Protein AF-A0AAW9EA61-F1 (afdb_monomer)

Foldseek 3Di:
DVLVLLLQLLVQQLVLVVCVVVVVCVVPVCLVVGSCCPSPVDSACLVVNVVVLVVCVVPCLVNVVVLVVNLVSLVVPRQRVNPPDPPCPVVSVVSSVVSVVSNCVNQPPDDPDDPDDPPDDDPPPVCPPDPPDCVVVPPDDD

InterPro domains:
  IPR017732 Type IV / VI secretion system, DotU [PF09850] (3-130)
  IPR017732 Type IV / VI secretion system, DotU [TIGR03349] (5-139)
  IPR038522 Type IV / VI secretion system, DotU superfamily [G3DSA:1.25.40.590] (1-127)

Structure (mmCIF, N/CA/C/O backbone):
data_AF-A0AAW9EA61-F1
#
_entry.id   AF-A0AAW9EA61-F1
#
loop_
_atom_site.group_PDB
_atom_site.id
_atom_site.type_symbol
_atom_site.label_atom_id
_atom_site.label_alt_id
_atom_site.label_comp_id
_atom_site.label_asym_id
_atom_site.label_entity_id
_atom_site.label_seq_id
_atom_site.pdbx_PDB_ins_code
_atom_site.Cartn_x
_atom_site.Cartn_y
_atom_site.Cartn_z
_atom_site.occupancy
_atom_site.B_iso_or_equiv
_atom_site.auth_seq_id
_atom_site.auth_comp_id
_atom_site.auth_asym_id
_atom_site.auth_atom_id
_atom_site.pdbx_PDB_model_num
ATOM 1 N N . PRO A 1 1 ? -17.453 6.245 -0.949 1.00 55.75 1 PRO A N 1
ATOM 2 C CA . PRO A 1 1 ? -16.770 6.577 -2.228 1.00 55.75 1 PRO A CA 1
ATOM 3 C C . PRO A 1 1 ? -15.235 6.584 -2.126 1.00 55.75 1 PRO A C 1
ATOM 5 O O . PRO A 1 1 ? -14.596 5.867 -2.885 1.00 55.75 1 PRO A O 1
ATOM 8 N N . GLY A 1 2 ? -14.648 7.321 -1.168 1.00 83.44 2 GLY A N 1
ATOM 9 C CA . GLY A 1 2 ? -13.185 7.440 -1.029 1.00 83.44 2 GLY A CA 1
ATOM 10 C C . GLY A 1 2 ? -12.451 6.118 -0.765 1.00 83.44 2 GLY A C 1
ATOM 11 O O . GLY A 1 2 ? -11.445 5.849 -1.407 1.00 83.44 2 GLY A O 1
ATOM 12 N N . ALA A 1 3 ? -13.002 5.244 0.087 1.00 86.94 3 ALA A N 1
ATOM 13 C CA . ALA A 1 3 ? -12.365 3.971 0.443 1.00 86.94 3 ALA A CA 1
ATOM 14 C C . ALA A 1 3 ? -12.152 3.026 -0.757 1.00 86.94 3 ALA A C 1
ATOM 16 O O . ALA A 1 3 ? -11.117 2.378 -0.840 1.00 86.94 3 ALA A O 1
ATOM 17 N N . ILE A 1 4 ? -13.088 2.989 -1.715 1.00 92.62 4 ILE A N 1
ATOM 18 C CA . ILE A 1 4 ? -12.967 2.158 -2.929 1.00 92.62 4 ILE A CA 1
ATOM 19 C C . ILE A 1 4 ? -11.843 2.682 -3.829 1.00 92.62 4 ILE A C 1
ATOM 21 O O . ILE A 1 4 ? -11.069 1.901 -4.378 1.00 92.62 4 ILE A O 1
ATOM 25 N N . VAL A 1 5 ? -11.725 4.007 -3.959 1.00 94.06 5 VAL A N 1
ATOM 26 C CA . VAL A 1 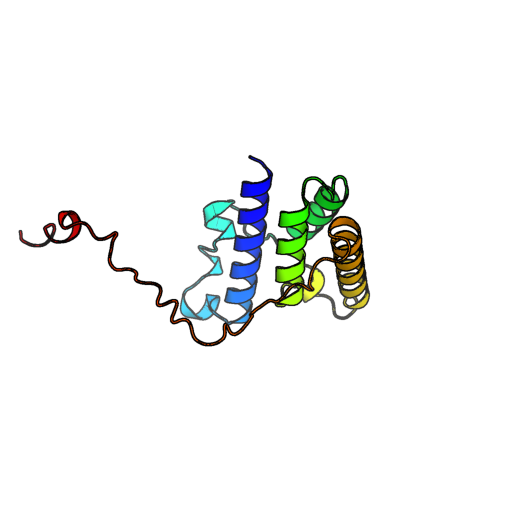5 ? -10.654 4.635 -4.744 1.00 94.06 5 VAL A CA 1
ATOM 27 C C . VAL A 1 5 ? -9.297 4.370 -4.095 1.00 94.06 5 VAL A C 1
ATOM 29 O O . VAL A 1 5 ? -8.361 3.989 -4.791 1.00 94.06 5 VAL A O 1
ATOM 32 N N . SER A 1 6 ? -9.200 4.501 -2.770 1.00 94.75 6 SER A N 1
ATOM 33 C CA . SER A 1 6 ? -7.991 4.174 -2.008 1.00 94.75 6 SER A CA 1
ATOM 34 C C . SER A 1 6 ? -7.623 2.691 -2.097 1.00 94.75 6 SER A C 1
ATOM 36 O O . SER A 1 6 ? -6.457 2.369 -2.299 1.00 94.75 6 SER A O 1
ATOM 38 N N . PHE A 1 7 ? -8.602 1.788 -2.014 1.00 96.19 7 PHE A N 1
ATOM 39 C CA . PHE A 1 7 ? -8.394 0.353 -2.213 1.00 96.19 7 PHE A CA 1
ATOM 40 C C . PHE A 1 7 ? -7.821 0.061 -3.602 1.00 96.19 7 PHE A C 1
ATOM 42 O O . PHE A 1 7 ? -6.785 -0.592 -3.715 1.00 96.19 7 PHE A O 1
ATOM 49 N N . ARG A 1 8 ? -8.456 0.591 -4.658 1.00 96.19 8 ARG A N 1
ATOM 50 C CA . ARG A 1 8 ? -7.991 0.417 -6.039 1.00 96.19 8 ARG A CA 1
ATOM 51 C C . ARG A 1 8 ? -6.572 0.948 -6.212 1.00 96.19 8 ARG A C 1
ATOM 53 O O . ARG A 1 8 ? -5.760 0.273 -6.833 1.00 96.19 8 ARG A O 1
ATOM 60 N N . TYR A 1 9 ? -6.272 2.105 -5.626 1.00 95.81 9 TYR A N 1
ATOM 61 C CA . TYR A 1 9 ? -4.941 2.703 -5.670 1.00 95.81 9 TYR A CA 1
ATOM 62 C C . TYR A 1 9 ? -3.877 1.770 -5.078 1.00 95.81 9 TYR A C 1
ATOM 64 O O . TYR A 1 9 ? -2.866 1.487 -5.722 1.00 95.81 9 TYR A O 1
ATOM 72 N N . VAL A 1 10 ? -4.121 1.253 -3.867 1.00 96.31 10 VAL A N 1
ATOM 73 C CA . VAL A 1 10 ? -3.201 0.328 -3.186 1.00 96.31 10 VAL A CA 1
ATOM 74 C C . VAL A 1 10 ? -3.043 -0.961 -3.987 1.00 96.31 10 VAL A C 1
ATOM 76 O O . VAL A 1 10 ? -1.919 -1.405 -4.193 1.00 96.31 10 VAL A O 1
ATOM 79 N N . LEU A 1 11 ? -4.142 -1.531 -4.489 1.00 96.38 11 LEU A N 1
ATOM 80 C CA . LEU A 1 11 ? -4.112 -2.753 -5.291 1.00 96.38 11 LEU A CA 1
ATOM 81 C C . LEU A 1 11 ? -3.303 -2.573 -6.584 1.00 96.38 11 LEU A C 1
ATOM 83 O O . LEU A 1 11 ? -2.466 -3.417 -6.894 1.00 96.38 11 LEU A O 1
ATOM 87 N N . CYS A 1 12 ? -3.517 -1.473 -7.314 1.00 95.44 12 CYS A N 1
ATOM 88 C CA . CYS A 1 12 ? -2.752 -1.174 -8.527 1.00 95.44 12 CYS A CA 1
ATOM 89 C C . CYS A 1 12 ? -1.262 -1.042 -8.207 1.00 95.44 12 CYS A C 1
ATOM 91 O O . CYS A 1 12 ? -0.438 -1.659 -8.871 1.00 95.44 12 CYS A O 1
ATOM 93 N N . THR A 1 13 ? -0.924 -0.301 -7.146 1.00 95.31 13 THR A N 1
ATOM 94 C CA . THR A 1 13 ? 0.474 -0.088 -6.741 1.00 95.31 13 THR A CA 1
ATOM 95 C C . THR A 1 13 ? 1.152 -1.398 -6.328 1.00 95.31 13 THR A C 1
ATOM 97 O O . THR A 1 13 ? 2.298 -1.644 -6.698 1.00 95.31 13 THR A O 1
ATOM 100 N N . PHE A 1 14 ? 0.445 -2.263 -5.598 1.00 95.81 14 PHE A N 1
ATOM 101 C CA . PHE A 1 14 ? 0.948 -3.574 -5.191 1.00 95.81 14 PHE A CA 1
ATOM 102 C C . PHE A 1 14 ? 1.236 -4.489 -6.390 1.00 95.81 14 PHE A C 1
ATOM 104 O O . PHE A 1 14 ? 2.312 -5.088 -6.470 1.00 95.81 14 PHE A O 1
ATOM 111 N N . ILE A 1 15 ? 0.291 -4.586 -7.331 1.00 95.06 15 ILE A N 1
ATOM 112 C CA . ILE A 1 15 ? 0.455 -5.417 -8.529 1.00 95.06 15 ILE A CA 1
ATOM 113 C C . ILE A 1 15 ? 1.577 -4.866 -9.410 1.00 95.06 15 ILE A C 1
ATOM 115 O O . ILE A 1 15 ? 2.413 -5.646 -9.857 1.00 95.06 15 ILE A O 1
ATOM 119 N N . ASP A 1 16 ? 1.639 -3.548 -9.611 1.00 93.81 16 ASP A N 1
ATOM 120 C CA . ASP A 1 16 ? 2.690 -2.917 -10.413 1.00 93.81 16 ASP A CA 1
ATOM 121 C C . ASP A 1 16 ? 4.083 -3.180 -9.822 1.00 93.81 16 ASP A C 1
ATOM 123 O O . ASP A 1 16 ? 5.004 -3.545 -10.551 1.00 93.81 16 ASP A O 1
ATOM 127 N N . GLU A 1 17 ? 4.250 -3.083 -8.498 1.00 93.38 17 GLU A N 1
ATOM 128 C CA . GLU A 1 17 ? 5.525 -3.414 -7.849 1.00 93.38 17 GLU A CA 1
ATOM 129 C C . GLU A 1 17 ? 5.892 -4.898 -7.996 1.00 93.38 17 GLU A C 1
ATOM 131 O O . GLU A 1 17 ? 7.062 -5.230 -8.217 1.00 93.38 17 GLU A O 1
ATOM 136 N N . THR A 1 18 ? 4.901 -5.787 -7.903 1.00 93.31 18 THR A N 1
ATOM 137 C CA . THR A 1 18 ? 5.096 -7.235 -8.057 1.00 93.31 18 THR A CA 1
ATOM 138 C C . THR A 1 18 ? 5.498 -7.583 -9.490 1.00 93.31 18 THR A C 1
ATOM 140 O O . THR A 1 18 ? 6.476 -8.299 -9.694 1.00 93.31 18 THR A O 1
ATOM 143 N N . ALA A 1 19 ? 4.800 -7.026 -10.482 1.00 92.31 19 ALA A N 1
ATOM 144 C CA . ALA A 1 19 ? 5.107 -7.185 -11.901 1.00 92.31 19 ALA A CA 1
ATOM 145 C C . ALA A 1 19 ? 6.536 -6.724 -12.224 1.00 92.31 19 ALA A C 1
ATOM 147 O O . ALA A 1 19 ? 7.296 -7.441 -12.877 1.00 92.31 19 ALA A O 1
ATOM 148 N N . LEU A 1 20 ? 6.934 -5.562 -11.696 1.00 90.31 20 LEU A N 1
ATOM 149 C CA . LEU A 1 20 ? 8.295 -5.048 -11.835 1.00 90.31 20 LEU A CA 1
ATOM 150 C C . LEU A 1 20 ? 9.335 -5.957 -11.176 1.00 90.31 20 LEU A C 1
ATOM 152 O O . LEU A 1 20 ? 10.400 -6.186 -11.744 1.00 90.31 20 LEU A O 1
ATOM 156 N N . GLY A 1 21 ? 9.038 -6.488 -9.987 1.00 88.88 21 GLY A N 1
ATOM 157 C CA . GLY A 1 21 ?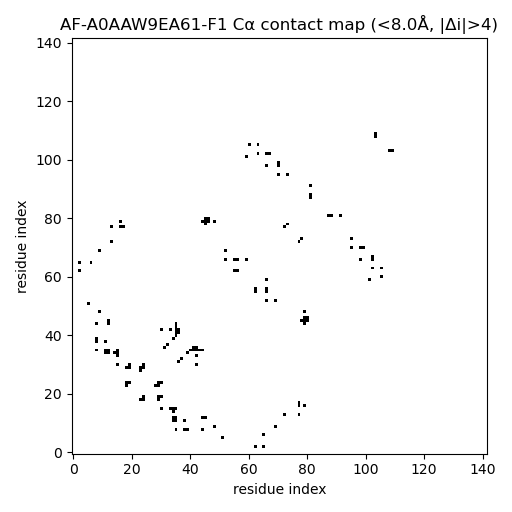 9.905 -7.443 -9.293 1.00 88.88 21 GLY A CA 1
ATOM 158 C C . GLY A 1 21 ? 10.087 -8.767 -10.043 1.00 88.88 21 GLY A C 1
ATOM 159 O O . GLY A 1 21 ? 11.142 -9.382 -9.924 1.00 88.88 21 GLY A O 1
ATOM 160 N N . LEU A 1 22 ? 9.090 -9.173 -10.834 1.00 90.69 22 LEU A N 1
ATOM 161 C CA . LEU A 1 22 ? 9.116 -10.374 -11.674 1.00 90.69 22 LEU A CA 1
ATOM 162 C C . LEU A 1 22 ? 9.686 -10.134 -13.083 1.00 90.69 22 LEU A C 1
ATOM 164 O O . LEU A 1 22 ? 9.740 -11.070 -13.872 1.00 90.69 22 LEU A O 1
ATOM 168 N N . GLY A 1 23 ? 10.106 -8.908 -13.408 1.00 88.19 23 GLY A N 1
ATOM 169 C CA . GLY A 1 23 ? 10.735 -8.588 -14.692 1.00 88.19 23 GLY A CA 1
ATOM 170 C C . GLY A 1 23 ? 9.771 -8.331 -15.855 1.00 88.19 23 GLY A C 1
ATOM 171 O O . GLY A 1 23 ? 10.234 -8.198 -16.983 1.00 88.19 23 GLY A O 1
ATOM 172 N N . TRP A 1 24 ? 8.462 -8.182 -15.610 1.00 89.62 24 TRP A N 1
ATOM 173 C CA . TRP A 1 24 ? 7.463 -8.026 -16.684 1.00 89.62 24 TRP A CA 1
ATOM 174 C C . TRP A 1 24 ? 7.728 -6.821 -17.591 1.00 89.62 24 TRP A C 1
ATOM 176 O O . TRP A 1 24 ? 7.392 -6.853 -18.770 1.00 89.62 24 TRP A O 1
ATOM 186 N N . ASP A 1 25 ? 8.380 -5.776 -17.079 1.00 87.88 25 ASP A N 1
ATOM 187 C CA . ASP A 1 25 ? 8.744 -4.611 -17.888 1.00 87.88 25 ASP A CA 1
ATOM 188 C C . ASP A 1 25 ? 9.649 -4.957 -19.082 1.00 87.88 25 ASP A C 1
ATOM 190 O O . ASP A 1 25 ? 9.495 -4.379 -20.155 1.00 87.88 25 ASP A O 1
ATOM 194 N N . GLN A 1 26 ? 10.541 -5.941 -18.931 1.00 82.38 26 GLN A N 1
ATOM 195 C CA . GLN A 1 26 ? 11.433 -6.375 -20.010 1.00 82.38 26 GLN A CA 1
ATOM 196 C C . GLN A 1 26 ? 10.681 -7.183 -21.076 1.00 82.38 26 GLN A C 1
ATOM 198 O O . GLN A 1 26 ? 10.988 -7.066 -22.260 1.00 82.38 26 GLN A O 1
ATOM 203 N N . ASP A 1 27 ? 9.667 -7.948 -20.665 1.00 80.12 27 ASP A N 1
ATOM 204 C CA . ASP A 1 27 ? 8.929 -8.858 -21.545 1.00 80.12 27 ASP A CA 1
ATOM 205 C C . ASP A 1 27 ? 7.808 -8.163 -22.328 1.00 80.12 27 ASP A C 1
ATOM 207 O O . ASP A 1 27 ? 7.546 -8.499 -23.483 1.00 80.12 27 ASP A O 1
ATOM 211 N N . ASN A 1 28 ? 7.106 -7.209 -21.708 1.00 83.62 28 ASN A N 1
ATOM 212 C CA . ASN A 1 28 ? 5.900 -6.608 -22.289 1.00 83.62 28 ASN A CA 1
ATOM 213 C C . ASN A 1 28 ? 5.797 -5.082 -22.122 1.00 83.62 28 ASN A C 1
ATOM 215 O O . ASN A 1 28 ? 4.802 -4.492 -22.544 1.00 83.62 28 ASN A O 1
ATOM 219 N N . GLY A 1 29 ? 6.807 -4.427 -21.538 1.00 84.50 29 GLY A N 1
ATOM 220 C CA . GLY A 1 29 ? 6.792 -2.982 -21.309 1.00 84.50 29 GLY A CA 1
ATOM 221 C C . GLY A 1 29 ? 5.749 -2.531 -20.286 1.00 84.50 29 GLY A C 1
ATOM 222 O O . GLY A 1 29 ? 5.191 -1.440 -20.446 1.00 84.50 29 GLY A O 1
ATOM 223 N N . TRP A 1 30 ? 5.471 -3.358 -19.267 1.00 87.50 30 TRP A N 1
ATOM 224 C CA . TRP A 1 30 ? 4.466 -3.125 -18.222 1.00 87.50 30 TRP A CA 1
ATOM 225 C C . TRP A 1 30 ? 4.452 -1.689 -17.687 1.00 87.50 30 TRP A C 1
ATOM 227 O O . TRP A 1 30 ? 3.380 -1.117 -17.507 1.00 87.50 30 TRP A O 1
ATOM 237 N N . VAL A 1 31 ? 5.616 -1.062 -17.475 1.00 82.00 31 VAL A N 1
ATOM 238 C CA . VAL A 1 31 ? 5.698 0.291 -16.892 1.00 82.00 31 VAL A CA 1
ATOM 239 C C . VAL A 1 31 ? 4.979 1.336 -17.746 1.00 82.00 31 VAL A C 1
ATOM 241 O O . VAL A 1 31 ? 4.399 2.276 -17.204 1.00 82.00 31 VAL A O 1
ATOM 244 N N . LYS A 1 32 ? 4.957 1.172 -19.075 1.00 83.06 32 LYS A N 1
ATOM 245 C CA . LYS A 1 32 ? 4.331 2.137 -19.995 1.00 83.06 32 LYS A CA 1
ATOM 246 C C . LYS A 1 32 ? 2.808 2.187 -19.859 1.00 83.06 32 LYS A C 1
ATOM 248 O O . LYS A 1 32 ? 2.207 3.213 -20.166 1.00 83.06 32 LYS A O 1
ATOM 253 N N . GLN A 1 33 ? 2.191 1.090 -19.426 1.00 86.06 33 GLN A N 1
ATOM 254 C CA . GLN A 1 33 ? 0.743 0.958 -19.244 1.00 86.06 33 GLN A CA 1
ATOM 255 C C . GLN A 1 33 ? 0.415 0.272 -17.914 1.00 86.06 33 GLN A C 1
ATOM 257 O O . GLN A 1 33 ? -0.464 -0.587 -17.844 1.00 86.06 33 GLN A O 1
ATOM 262 N N . SER A 1 34 ? 1.134 0.654 -16.856 1.00 91.50 34 SER A N 1
ATOM 263 C CA . SER A 1 34 ? 0.934 0.094 -15.522 1.00 91.50 34 SER A CA 1
ATOM 264 C C . SER A 1 34 ? -0.501 0.337 -15.037 1.00 91.50 34 SER A C 1
ATOM 266 O O . SER A 1 34 ? -1.185 1.266 -15.488 1.00 91.50 34 SER A O 1
ATOM 268 N N . LEU A 1 35 ? -0.981 -0.476 -14.096 1.00 92.31 35 LEU A N 1
ATOM 269 C CA . LEU A 1 35 ? -2.343 -0.338 -13.576 1.00 92.31 35 LEU A CA 1
ATOM 270 C C . LEU A 1 35 ? -2.539 1.014 -12.884 1.00 92.31 35 LEU A C 1
ATOM 272 O O . LEU A 1 35 ? -3.600 1.630 -13.008 1.00 92.31 35 LEU A O 1
ATOM 276 N N . LEU A 1 36 ? -1.516 1.502 -12.185 1.00 92.94 36 LEU A N 1
ATOM 277 C CA . LEU A 1 36 ? -1.544 2.805 -11.536 1.00 92.94 36 LEU A CA 1
ATOM 278 C C . LEU A 1 36 ? -1.627 3.949 -12.556 1.00 92.94 36 LEU A C 1
ATOM 280 O O . LEU A 1 36 ? -2.439 4.862 -12.381 1.00 92.94 36 LEU A O 1
ATOM 284 N N . VAL A 1 37 ? -0.876 3.861 -13.657 1.00 92.38 37 VAL A N 1
ATOM 285 C CA . VAL A 1 37 ? -0.975 4.824 -14.763 1.00 92.38 37 VAL A CA 1
ATOM 286 C C . VAL A 1 37 ? -2.376 4.773 -15.369 1.00 92.38 37 VAL A C 1
ATOM 288 O O . VAL A 1 37 ? -3.023 5.805 -15.515 1.00 92.38 37 VAL A O 1
ATOM 291 N N . HIS A 1 38 ? -2.898 3.581 -15.650 1.00 91.88 38 HIS A N 1
ATOM 292 C CA . HIS A 1 38 ? -4.193 3.424 -16.304 1.00 91.88 38 HIS A CA 1
ATOM 293 C C . HIS A 1 38 ? -5.375 3.919 -15.450 1.00 91.88 38 HIS A C 1
ATOM 295 O O . HIS A 1 38 ? -6.253 4.623 -15.946 1.00 91.88 38 HIS A O 1
ATOM 301 N N . PHE A 1 39 ? -5.418 3.566 -14.162 1.00 92.69 39 PHE A N 1
ATOM 302 C CA . PHE A 1 39 ? -6.571 3.855 -13.297 1.00 92.69 39 PHE A CA 1
ATOM 303 C C . PHE A 1 39 ? -6.458 5.143 -12.483 1.00 92.69 39 PHE A C 1
ATOM 305 O O . PHE A 1 39 ? -7.476 5.629 -11.973 1.00 92.69 39 PHE A O 1
ATOM 312 N N . HIS A 1 40 ? -5.244 5.656 -12.295 1.00 91.88 40 HIS A N 1
ATOM 313 C CA . HIS A 1 40 ? -4.976 6.810 -11.439 1.00 91.88 40 HIS A CA 1
ATOM 314 C C . HIS A 1 40 ? -4.124 7.887 -12.115 1.00 91.88 40 HIS A C 1
ATOM 316 O O . HIS A 1 40 ? -3.954 8.947 -11.521 1.00 91.88 40 HIS A O 1
ATOM 322 N N . ASN A 1 41 ? -3.659 7.666 -13.351 1.00 90.50 41 ASN A N 1
ATOM 323 C CA . ASN A 1 41 ? -2.799 8.591 -14.092 1.00 90.50 41 ASN A CA 1
ATOM 324 C C . ASN A 1 41 ? -1.535 8.979 -13.304 1.00 90.50 41 ASN A C 1
ATOM 326 O O . ASN A 1 41 ? -1.089 10.125 -13.327 1.00 90.50 41 ASN A O 1
ATOM 330 N N . GLU A 1 42 ? -0.978 8.015 -12.567 1.00 88.06 42 GLU A N 1
ATOM 331 C CA . GLU A 1 42 ? 0.216 8.182 -11.743 1.00 88.06 42 GLU A CA 1
ATOM 332 C C . GLU A 1 42 ? 1.237 7.086 -12.048 1.00 88.06 42 GLU A C 1
ATOM 334 O O . GLU A 1 42 ? 0.891 5.911 -12.120 1.00 88.06 42 GLU A O 1
ATOM 339 N N . SER A 1 43 ? 2.507 7.466 -12.181 1.00 78.12 43 SER A N 1
ATOM 340 C CA . SER A 1 43 ? 3.613 6.547 -12.486 1.00 78.12 43 SER A CA 1
ATOM 341 C C . SER A 1 43 ? 4.382 6.065 -11.252 1.00 78.12 43 SER A C 1
ATOM 343 O O . SER A 1 43 ? 5.199 5.154 -11.358 1.00 78.12 43 SER A O 1
ATOM 345 N N . TRP A 1 44 ? 4.139 6.648 -10.072 1.00 74.31 44 TRP A N 1
ATOM 346 C CA . TRP A 1 44 ? 4.840 6.279 -8.840 1.00 74.31 44 TRP A CA 1
ATOM 347 C C . TRP A 1 44 ? 3.933 6.390 -7.608 1.00 74.31 44 TRP A C 1
ATOM 349 O O . TRP A 1 44 ? 3.648 7.484 -7.123 1.00 74.31 44 TRP A O 1
ATOM 359 N N . GLY A 1 45 ? 3.487 5.238 -7.095 1.00 78.56 45 GLY A N 1
ATOM 360 C CA . GLY A 1 45 ? 2.613 5.146 -5.913 1.00 78.56 45 GLY A CA 1
ATOM 361 C C . GLY A 1 45 ? 3.305 4.712 -4.621 1.00 78.56 45 GLY A C 1
ATOM 362 O O . GLY A 1 45 ? 2.682 4.716 -3.557 1.00 78.56 45 GLY A O 1
ATOM 363 N N . GLY A 1 46 ? 4.598 4.374 -4.693 1.00 82.88 46 GLY A N 1
ATOM 364 C CA . GLY A 1 46 ? 5.356 3.766 -3.596 1.00 82.88 46 GLY A CA 1
ATOM 365 C C . GLY A 1 46 ? 5.393 4.592 -2.308 1.00 82.88 46 GLY A C 1
ATOM 366 O O . GLY A 1 46 ? 5.410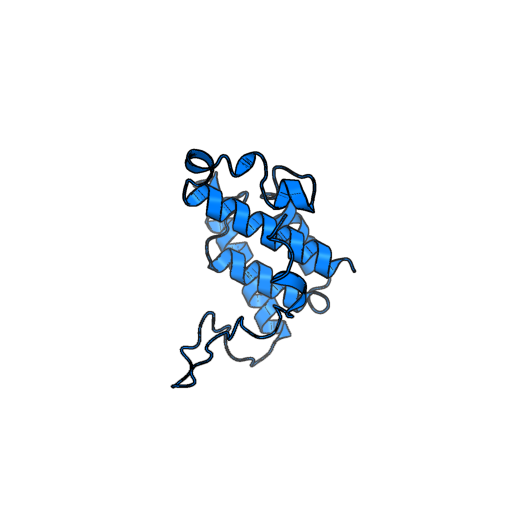 4.008 -1.233 1.00 82.88 46 GLY A O 1
ATOM 367 N N . GLU A 1 47 ? 5.357 5.925 -2.401 1.00 89.75 47 GLU A N 1
ATOM 368 C CA . GLU A 1 47 ? 5.327 6.849 -1.253 1.00 89.75 47 GLU A CA 1
ATOM 369 C C . GLU A 1 47 ? 3.895 7.146 -0.778 1.00 89.75 47 GLU A C 1
ATOM 371 O O . GLU A 1 47 ? 3.589 7.128 0.416 1.00 89.75 47 GLU A O 1
ATOM 376 N N . LYS A 1 48 ? 2.977 7.388 -1.722 1.00 92.44 48 LYS A N 1
ATOM 377 C CA . LYS A 1 48 ? 1.597 7.804 -1.427 1.00 92.44 48 LYS A CA 1
ATOM 378 C C . LYS A 1 48 ? 0.809 6.753 -0.657 1.00 92.44 48 LYS A C 1
ATOM 380 O O . LYS A 1 48 ? -0.056 7.128 0.132 1.00 92.44 48 LYS A O 1
ATOM 385 N N . VAL A 1 49 ? 1.119 5.465 -0.830 1.00 94.81 49 VAL A N 1
ATOM 386 C CA . VAL A 1 49 ? 0.525 4.402 -0.004 1.00 94.81 49 VAL A CA 1
ATOM 387 C C . VAL A 1 49 ? 0.844 4.615 1.481 1.00 94.81 49 VAL A C 1
ATOM 389 O O . VAL A 1 49 ? -0.048 4.460 2.308 1.00 94.81 49 VAL A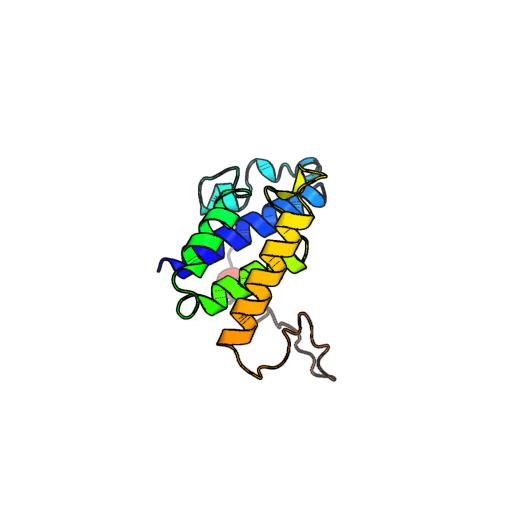 O 1
ATOM 392 N N . PHE A 1 50 ? 2.054 5.050 1.842 1.00 94.31 50 PHE A N 1
ATOM 393 C CA . PHE A 1 50 ? 2.413 5.294 3.246 1.00 94.31 50 PHE A CA 1
ATOM 394 C C . PHE A 1 50 ? 1.760 6.559 3.808 1.00 94.31 50 PHE A C 1
ATOM 396 O O . PHE A 1 50 ? 1.268 6.546 4.935 1.00 94.31 50 PHE A O 1
ATOM 403 N N . VAL A 1 51 ? 1.628 7.613 2.998 1.00 94.94 51 VAL A N 1
ATOM 404 C CA . VAL A 1 51 ? 0.823 8.794 3.365 1.00 94.94 51 VAL A CA 1
ATOM 405 C C . VAL A 1 51 ? -0.646 8.416 3.580 1.00 94.94 51 VAL A C 1
ATOM 407 O O . VAL A 1 51 ? -1.291 8.900 4.512 1.00 94.94 51 VAL A O 1
ATOM 410 N N . LEU A 1 52 ? -1.190 7.540 2.730 1.00 95.19 52 LEU A N 1
ATOM 411 C CA . LEU A 1 52 ? -2.542 7.015 2.881 1.00 95.19 52 LEU A CA 1
ATOM 412 C C . LEU A 1 52 ? -2.676 6.224 4.188 1.00 95.19 52 LEU A C 1
ATOM 414 O O . LEU A 1 52 ? -3.636 6.467 4.912 1.00 95.19 52 LEU A O 1
ATOM 418 N N . ILE A 1 53 ? -1.723 5.349 4.526 1.00 95.94 53 ILE A N 1
ATOM 419 C CA . ILE A 1 53 ? -1.735 4.593 5.789 1.00 95.94 53 ILE A CA 1
ATOM 420 C C . ILE A 1 53 ? -1.879 5.530 6.994 1.00 95.94 53 ILE A C 1
ATOM 422 O O . ILE A 1 53 ? -2.769 5.317 7.816 1.00 95.94 53 ILE A O 1
ATOM 426 N N . GLU A 1 54 ? -1.073 6.592 7.081 1.00 96.06 54 GLU A N 1
ATOM 427 C CA . GLU A 1 54 ? -1.153 7.536 8.206 1.00 96.06 54 GLU A CA 1
ATOM 428 C C . GLU A 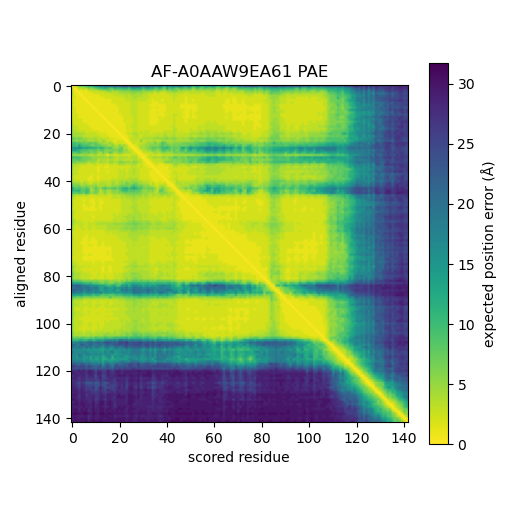1 54 ? -2.516 8.241 8.283 1.00 96.06 54 GLU A C 1
ATOM 430 O O . GLU A 1 54 ? -3.066 8.406 9.371 1.00 96.06 54 GLU A O 1
ATOM 435 N N . ARG A 1 55 ? -3.122 8.583 7.138 1.00 95.56 55 ARG A N 1
ATOM 436 C CA . ARG A 1 55 ? -4.483 9.150 7.101 1.00 95.56 55 ARG A CA 1
ATOM 437 C C . ARG A 1 55 ? -5.535 8.156 7.594 1.00 95.56 55 ARG A C 1
ATOM 439 O O . ARG A 1 55 ? -6.420 8.538 8.355 1.00 95.56 55 ARG A O 1
ATOM 446 N N . LEU A 1 56 ? -5.448 6.891 7.178 1.00 95.31 56 LEU A N 1
ATOM 447 C CA . LEU A 1 56 ? -6.395 5.850 7.594 1.00 95.31 56 LEU A CA 1
ATOM 448 C C . LEU A 1 56 ? -6.279 5.551 9.093 1.00 95.31 56 LEU A C 1
ATOM 450 O O . LEU A 1 56 ? -7.294 5.331 9.755 1.00 95.31 56 LEU A O 1
ATOM 454 N N . LEU A 1 57 ? -5.062 5.608 9.640 1.00 95.06 57 LEU A N 1
ATOM 455 C CA . LEU A 1 57 ? -4.803 5.456 11.072 1.00 95.06 57 LEU A CA 1
ATOM 456 C C . LEU A 1 57 ? -5.359 6.603 11.930 1.00 95.06 57 LEU A C 1
ATOM 458 O O . LEU A 1 57 ? -5.446 6.434 13.144 1.00 95.06 57 LEU A O 1
ATOM 462 N N . GLY A 1 58 ? -5.783 7.723 11.334 1.00 95.50 58 GLY A N 1
ATOM 463 C CA . GLY A 1 58 ? -6.529 8.774 12.033 1.00 95.50 58 GLY A CA 1
ATOM 464 C C . GLY A 1 58 ? -7.960 8.363 12.413 1.00 95.50 58 GLY A C 1
ATOM 465 O O . GLY A 1 58 ? -8.464 8.776 13.453 1.00 95.50 58 GLY A O 1
ATOM 466 N N . GLU A 1 59 ? -8.603 7.498 11.622 1.00 95.06 59 GLU A N 1
ATOM 467 C CA . GLU A 1 59 ? -9.951 6.964 11.883 1.00 95.06 59 GLU A CA 1
ATOM 468 C C . GLU A 1 59 ? -9.977 5.427 11.707 1.00 95.06 59 GLU A C 1
ATOM 470 O O . GLU A 1 59 ? -10.705 4.892 10.862 1.00 95.06 59 GLU A O 1
ATOM 475 N N . PRO A 1 60 ? -9.207 4.658 12.501 1.00 93.88 60 PRO A N 1
ATOM 476 C CA . PRO A 1 60 ? -8.911 3.261 12.186 1.00 93.88 60 PRO A CA 1
ATOM 477 C C . PRO A 1 60 ? -10.139 2.347 12.290 1.00 93.88 60 PRO A C 1
ATOM 479 O O . PRO A 1 60 ? -10.239 1.368 11.561 1.00 93.88 60 PRO A O 1
ATOM 482 N N . LYS A 1 61 ? -11.121 2.695 13.136 1.00 93.88 61 LYS A N 1
ATOM 483 C CA . LYS A 1 61 ? -12.414 1.988 13.219 1.00 93.88 61 LYS A CA 1
ATOM 484 C C . LYS A 1 61 ? -13.207 2.064 11.917 1.00 93.88 61 LYS A C 1
ATOM 486 O O . LYS A 1 61 ? -13.860 1.101 11.541 1.00 93.88 61 LYS A O 1
ATOM 491 N N . ARG A 1 62 ? -13.164 3.214 11.242 1.00 94.19 62 ARG A N 1
ATOM 492 C CA . ARG A 1 62 ? -13.914 3.465 10.008 1.00 94.19 62 ARG A CA 1
ATOM 493 C C . ARG A 1 62 ? -13.275 2.783 8.802 1.00 94.19 62 ARG A C 1
ATOM 495 O O . ARG A 1 62 ? -13.981 2.395 7.878 1.00 94.19 62 ARG A O 1
ATOM 502 N N . TYR A 1 63 ? -11.950 2.669 8.810 1.00 95.56 63 TYR A N 1
ATOM 503 C CA . TYR A 1 63 ? -11.163 2.167 7.685 1.00 95.56 63 TYR A CA 1
ATOM 504 C C . TYR A 1 63 ? -10.518 0.803 7.947 1.00 95.56 63 TYR A C 1
ATOM 506 O O . TYR A 1 63 ? -9.575 0.444 7.244 1.00 95.56 63 TYR A O 1
ATOM 514 N N . LEU A 1 64 ? -11.017 0.046 8.930 1.00 93.50 64 LEU A N 1
ATOM 515 C CA . LEU A 1 64 ? -10.415 -1.211 9.380 1.00 93.50 64 LEU A CA 1
ATOM 516 C C . LEU A 1 64 ? -10.13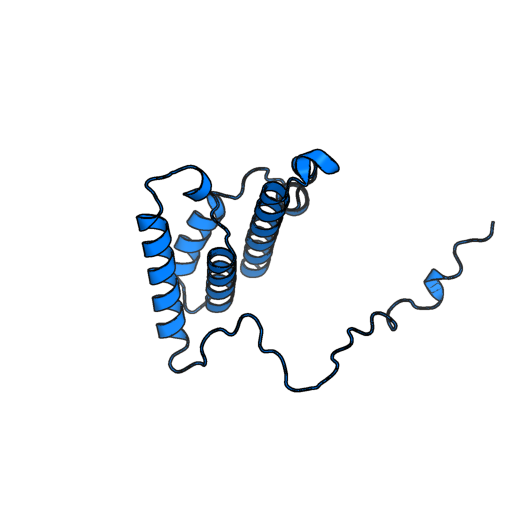4 -2.174 8.219 1.00 93.50 64 LEU A C 1
ATOM 518 O O . LEU A 1 64 ? -8.997 -2.606 8.067 1.00 93.50 64 LEU A O 1
ATOM 522 N N . ASP A 1 65 ? -11.115 -2.423 7.351 1.00 93.00 65 ASP A N 1
ATOM 523 C CA . ASP A 1 65 ? -10.965 -3.352 6.220 1.00 93.00 65 ASP A CA 1
ATOM 524 C C . ASP A 1 65 ? -9.856 -2.926 5.244 1.00 93.00 65 ASP A C 1
ATOM 526 O O . ASP A 1 65 ? -9.107 -3.751 4.721 1.00 93.00 65 ASP A O 1
ATOM 530 N N . LEU A 1 66 ? -9.716 -1.618 5.001 1.00 95.50 66 LEU A N 1
ATOM 531 C CA . LEU A 1 66 ? -8.681 -1.092 4.112 1.00 95.50 66 LEU A CA 1
ATOM 532 C C . LEU A 1 66 ? -7.298 -1.153 4.771 1.00 95.50 66 LEU A C 1
ATOM 534 O O . LEU A 1 66 ? -6.314 -1.462 4.102 1.00 95.50 66 LEU A O 1
ATOM 538 N N . ILE A 1 67 ? -7.224 -0.892 6.079 1.00 96.06 67 ILE A N 1
ATOM 539 C CA . ILE A 1 67 ? -6.000 -1.048 6.872 1.00 96.06 67 ILE A CA 1
ATOM 540 C C . ILE A 1 67 ? -5.552 -2.515 6.861 1.00 96.06 67 ILE A C 1
ATOM 542 O O . ILE A 1 67 ? -4.372 -2.787 6.641 1.00 96.06 67 ILE A O 1
ATOM 546 N N . GLU A 1 68 ? -6.479 -3.458 7.037 1.00 94.62 68 GLU A N 1
ATOM 547 C CA . GLU A 1 68 ? -6.212 -4.896 6.952 1.00 94.62 68 GLU A CA 1
ATOM 548 C C . GLU A 1 68 ? -5.711 -5.298 5.567 1.00 94.62 68 GLU A C 1
ATOM 550 O O . GLU A 1 68 ? -4.696 -5.981 5.455 1.00 94.62 68 GLU A O 1
ATOM 555 N N . PHE A 1 69 ? -6.362 -4.824 4.506 1.00 95.81 69 PHE A N 1
ATOM 556 C CA . PHE A 1 69 ? -5.916 -5.079 3.140 1.00 95.81 69 PHE A CA 1
ATOM 557 C C . PHE A 1 69 ? -4.487 -4.576 2.886 1.00 95.81 69 PHE A C 1
ATOM 559 O O . PHE A 1 69 ? -3.662 -5.300 2.325 1.00 95.81 69 PHE A O 1
ATOM 566 N N . ILE A 1 70 ? -4.163 -3.358 3.331 1.00 95.94 70 ILE A N 1
ATOM 567 C CA . ILE A 1 70 ? -2.810 -2.805 3.189 1.00 95.94 70 ILE A CA 1
ATOM 568 C C . ILE A 1 70 ? -1.802 -3.622 4.006 1.00 95.94 70 ILE A C 1
ATOM 570 O O . ILE A 1 70 ? -0.730 -3.950 3.497 1.00 95.94 70 ILE A O 1
ATOM 574 N N . TYR A 1 71 ? -2.146 -3.993 5.244 1.00 95.88 71 TYR A N 1
ATOM 575 C CA . TYR A 1 71 ? -1.319 -4.867 6.077 1.00 95.88 71 TYR A CA 1
ATOM 576 C C . TYR A 1 71 ? -1.000 -6.188 5.363 1.00 95.88 71 TYR A C 1
ATOM 578 O O . TYR A 1 71 ? 0.159 -6.601 5.328 1.00 95.88 71 TYR A O 1
ATOM 586 N N . LEU A 1 72 ? -1.991 -6.801 4.709 1.00 95.25 72 LEU A N 1
ATOM 587 C CA . LEU A 1 72 ? -1.780 -8.016 3.925 1.00 95.25 72 LEU A CA 1
ATOM 588 C C . LEU A 1 72 ? -0.822 -7.796 2.751 1.00 95.25 72 LEU A C 1
ATOM 590 O O . LEU A 1 72 ? 0.083 -8.604 2.559 1.00 95.25 72 LEU A O 1
ATOM 594 N N . CYS A 1 73 ? -0.958 -6.694 2.008 1.00 95.88 73 CYS A N 1
ATOM 595 C CA . CYS A 1 73 ? -0.028 -6.364 0.921 1.00 95.88 73 CYS A CA 1
ATOM 596 C C . CYS A 1 73 ? 1.422 -6.254 1.432 1.00 95.88 73 CYS A C 1
ATOM 598 O O . CYS A 1 73 ? 2.341 -6.794 0.816 1.00 95.88 73 CYS A O 1
ATOM 600 N N . LEU A 1 74 ? 1.631 -5.607 2.587 1.00 94.62 74 LEU A N 1
ATOM 601 C CA . LEU A 1 74 ? 2.950 -5.474 3.224 1.00 94.62 74 LEU A CA 1
ATOM 602 C C . LEU A 1 74 ? 3.534 -6.841 3.628 1.00 94.62 74 LEU A C 1
ATOM 604 O O . LEU A 1 74 ? 4.714 -7.111 3.377 1.00 94.62 74 LEU A O 1
ATOM 608 N N . CYS A 1 75 ? 2.708 -7.724 4.203 1.00 93.50 75 CYS A N 1
ATOM 609 C CA . CYS A 1 75 ? 3.094 -9.098 4.537 1.00 93.50 75 CYS A CA 1
ATOM 610 C C . CYS A 1 75 ? 3.451 -9.932 3.298 1.00 93.50 75 CYS A C 1
ATOM 612 O O . CYS A 1 75 ? 4.372 -10.742 3.360 1.00 93.50 75 CYS A O 1
ATOM 614 N N . LEU A 1 76 ? 2.767 -9.709 2.173 1.00 93.75 76 LEU A N 1
ATOM 615 C CA . LEU A 1 76 ? 3.007 -10.403 0.902 1.00 93.75 76 LEU A CA 1
ATOM 616 C C . LEU A 1 76 ? 4.250 -9.911 0.147 1.00 93.75 76 LEU A C 1
ATOM 618 O O . LEU A 1 76 ? 4.559 -10.433 -0.919 1.00 93.75 76 LEU A O 1
ATOM 622 N N . GLY A 1 77 ? 4.982 -8.940 0.694 1.00 91.50 77 GLY A N 1
ATOM 623 C CA . GLY A 1 77 ? 6.248 -8.491 0.122 1.00 91.50 77 GLY A CA 1
ATOM 624 C C . GLY A 1 77 ? 6.205 -7.107 -0.511 1.00 91.50 77 GLY A C 1
ATOM 625 O O . GLY A 1 77 ? 7.240 -6.670 -1.004 1.00 91.50 77 GLY A O 1
ATOM 626 N N . TYR A 1 78 ? 5.079 -6.385 -0.444 1.00 94.19 78 TYR A N 1
ATOM 627 C CA . TYR A 1 78 ? 5.061 -4.972 -0.821 1.00 94.19 78 TYR A CA 1
ATOM 628 C C . TYR A 1 78 ? 6.031 -4.182 0.066 1.00 94.19 78 TYR A C 1
ATOM 630 O O . TYR A 1 78 ? 6.023 -4.312 1.297 1.00 94.19 78 TYR A O 1
ATOM 638 N N . ARG A 1 79 ? 6.889 -3.372 -0.550 1.00 92.69 79 ARG A N 1
ATOM 639 C CA . ARG A 1 79 ? 7.881 -2.530 0.129 1.00 92.69 79 ARG A CA 1
ATOM 640 C C . ARG A 1 79 ? 7.725 -1.057 -0.225 1.00 92.69 79 ARG A C 1
ATOM 642 O O . ARG A 1 79 ? 7.993 -0.223 0.640 1.00 92.69 79 ARG A O 1
ATOM 649 N N . GLY A 1 80 ? 7.276 -0.710 -1.431 1.00 91.88 80 GLY A N 1
ATOM 650 C CA . GLY A 1 80 ? 7.153 0.681 -1.868 1.00 91.88 80 GLY A CA 1
ATOM 651 C C . GLY A 1 80 ? 8.448 1.463 -1.627 1.00 91.88 80 GLY A C 1
ATOM 652 O O . GLY A 1 80 ? 9.538 1.006 -1.982 1.00 91.88 80 GLY A O 1
ATOM 653 N N . ARG A 1 81 ? 8.349 2.619 -0.954 1.00 89.44 81 ARG A N 1
ATOM 654 C CA . ARG A 1 81 ? 9.507 3.464 -0.593 1.00 89.44 81 ARG A CA 1
ATOM 655 C C . ARG A 1 81 ? 10.632 2.726 0.151 1.00 89.44 81 ARG A C 1
ATOM 657 O O . ARG A 1 81 ? 11.798 3.076 -0.003 1.00 89.44 81 ARG A O 1
ATOM 664 N N . TYR A 1 82 ? 10.310 1.665 0.894 1.00 89.19 82 TYR A N 1
ATOM 665 C CA . TYR A 1 82 ? 11.285 0.902 1.677 1.0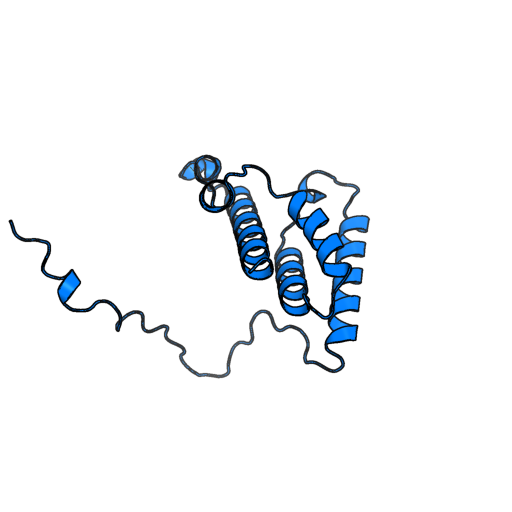0 89.19 82 TYR A CA 1
ATOM 666 C C . TYR A 1 82 ? 12.154 -0.048 0.835 1.00 89.19 82 TYR A C 1
ATOM 668 O O . TYR A 1 82 ? 13.117 -0.604 1.355 1.00 89.19 82 TYR A O 1
ATOM 676 N N . LYS A 1 83 ? 11.874 -0.224 -0.466 1.00 83.12 83 LYS A N 1
ATOM 677 C CA . LYS A 1 83 ? 12.660 -1.102 -1.356 1.00 83.12 83 LYS A CA 1
ATOM 678 C C . LYS A 1 83 ? 14.097 -0.607 -1.587 1.00 83.12 83 LYS A C 1
ATOM 680 O O . LYS A 1 83 ? 14.975 -1.410 -1.878 1.00 83.12 83 LYS A O 1
ATOM 685 N N . VAL A 1 84 ? 14.340 0.701 -1.469 1.00 72.69 84 VAL A N 1
ATOM 686 C CA . VAL A 1 84 ? 15.600 1.349 -1.891 1.00 72.69 84 VAL A CA 1
ATOM 687 C C . VAL A 1 84 ? 16.591 1.550 -0.733 1.00 72.69 84 VAL A C 1
ATOM 689 O O . VAL A 1 84 ? 17.761 1.837 -0.965 1.00 72.69 84 VAL A O 1
ATOM 692 N N . SER A 1 85 ? 16.170 1.378 0.524 1.00 61.97 85 SER A N 1
ATOM 693 C CA . SER A 1 85 ? 16.994 1.743 1.684 1.00 61.97 85 SER A CA 1
ATOM 694 C C . SER A 1 85 ? 17.341 0.558 2.577 1.00 61.97 85 SER A C 1
ATOM 696 O O . SER A 1 85 ? 16.537 0.128 3.401 1.00 61.97 85 SER A O 1
ATOM 698 N N . ALA A 1 86 ? 18.593 0.105 2.487 1.00 57.66 86 ALA A N 1
ATOM 699 C CA . ALA A 1 86 ? 19.155 -0.971 3.308 1.00 57.66 86 ALA A CA 1
ATOM 700 C C . ALA A 1 86 ? 19.062 -0.729 4.835 1.00 57.66 86 ALA A C 1
ATOM 702 O O . ALA A 1 86 ? 19.133 -1.683 5.603 1.00 57.66 86 ALA A O 1
ATOM 703 N N . GLY A 1 87 ? 18.867 0.520 5.282 1.00 63.44 87 GLY A N 1
ATOM 704 C CA . GLY A 1 87 ? 18.732 0.891 6.698 1.00 63.44 87 GLY A CA 1
ATOM 705 C C . GLY A 1 87 ? 17.299 1.087 7.213 1.00 63.44 87 GLY A C 1
ATOM 706 O O . GLY A 1 87 ? 17.121 1.307 8.404 1.00 63.44 87 GLY A O 1
ATOM 707 N N . GLN A 1 88 ? 16.267 1.019 6.363 1.00 69.88 88 GLN A N 1
ATOM 708 C CA . GLN A 1 88 ? 14.883 1.318 6.780 1.00 69.88 88 GLN A CA 1
ATOM 709 C C . GLN A 1 88 ? 14.052 0.073 7.140 1.00 69.88 88 GLN A C 1
ATOM 711 O O . GLN A 1 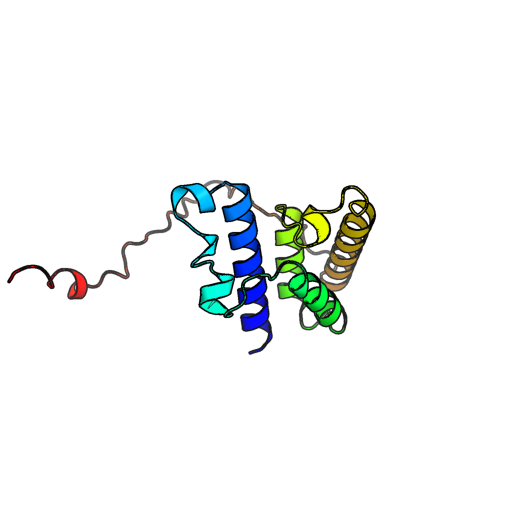88 ? 12.845 0.171 7.371 1.00 69.88 88 GLN A O 1
ATOM 716 N N . ASN A 1 89 ? 14.678 -1.105 7.227 1.00 78.81 89 ASN A N 1
ATOM 717 C CA . ASN A 1 89 ? 13.986 -2.331 7.639 1.00 78.81 89 ASN A CA 1
ATOM 718 C C . ASN A 1 89 ? 13.363 -2.199 9.036 1.00 78.81 89 ASN A C 1
ATOM 720 O O . ASN A 1 89 ? 12.262 -2.699 9.264 1.00 78.81 89 ASN A O 1
ATOM 724 N N . ASP A 1 90 ? 14.016 -1.486 9.952 1.00 87.06 90 ASP A N 1
ATOM 725 C CA . ASP A 1 90 ? 13.488 -1.275 11.301 1.00 87.06 90 ASP A CA 1
ATOM 726 C C . ASP A 1 90 ? 12.235 -0.394 11.303 1.00 87.06 90 ASP A C 1
ATOM 728 O O . ASP A 1 90 ? 11.271 -0.699 12.010 1.00 87.06 90 ASP A O 1
ATOM 732 N N . GLU A 1 91 ? 12.201 0.645 10.464 1.00 90.38 91 GLU A N 1
ATOM 733 C CA . GLU A 1 91 ? 11.038 1.524 10.306 1.00 90.38 91 GLU A CA 1
ATOM 734 C C . GLU A 1 91 ? 9.860 0.772 9.673 1.00 90.38 91 GLU A C 1
ATOM 736 O O . GLU A 1 91 ? 8.738 0.829 10.182 1.00 90.38 91 GLU A O 1
ATOM 741 N N . PHE A 1 92 ? 10.124 -0.016 8.625 1.00 92.44 92 PHE A N 1
ATOM 742 C CA . PHE A 1 92 ? 9.122 -0.885 8.009 1.00 92.44 92 PHE A CA 1
ATOM 743 C C . PHE A 1 92 ? 8.544 -1.884 9.022 1.00 92.44 92 PHE A C 1
ATOM 745 O O . PHE A 1 92 ? 7.327 -2.012 9.162 1.00 92.44 92 PHE A O 1
ATOM 752 N N . ASN A 1 93 ? 9.407 -2.557 9.789 1.00 91.75 93 ASN A N 1
ATOM 753 C CA . ASN A 1 93 ? 8.989 -3.510 10.817 1.00 91.75 93 ASN A CA 1
ATOM 754 C C . ASN A 1 93 ? 8.236 -2.832 11.968 1.00 91.75 93 ASN A C 1
ATOM 756 O O . ASN A 1 93 ? 7.345 -3.429 12.578 1.00 91.75 93 ASN A O 1
ATOM 760 N N . HIS A 1 94 ? 8.585 -1.592 12.308 1.00 93.88 94 HIS A N 1
ATOM 761 C CA . HIS A 1 94 ? 7.846 -0.801 13.285 1.00 93.88 94 HIS A CA 1
ATOM 762 C C . HIS A 1 94 ? 6.439 -0.459 12.775 1.00 93.88 94 HIS A C 1
ATOM 764 O O . HIS A 1 94 ? 5.459 -0.671 13.494 1.00 93.88 94 HIS A O 1
ATOM 770 N N . LEU A 1 95 ? 6.317 -0.014 11.520 1.00 94.38 95 LEU A N 1
ATOM 771 C CA . LEU A 1 95 ? 5.027 0.235 10.877 1.00 94.38 95 LEU A CA 1
ATOM 772 C C . LEU A 1 95 ? 4.164 -1.033 10.849 1.00 94.38 95 LEU A C 1
ATOM 774 O O . LEU A 1 95 ? 3.006 -0.995 11.263 1.00 94.38 95 LEU A O 1
ATOM 778 N N . LEU A 1 96 ? 4.735 -2.166 10.432 1.00 94.44 96 LEU A N 1
ATOM 779 C CA . LEU A 1 96 ? 4.034 -3.447 10.363 1.00 94.44 96 LEU A CA 1
ATOM 780 C C . LEU A 1 96 ? 3.457 -3.857 11.727 1.00 94.44 96 LEU A C 1
ATOM 782 O O . LEU A 1 96 ? 2.284 -4.223 11.824 1.00 94.44 96 LEU A O 1
ATOM 786 N N . ARG A 1 97 ? 4.252 -3.723 12.798 1.00 94.50 97 ARG A N 1
ATOM 787 C CA . ARG A 1 97 ? 3.821 -3.990 14.182 1.00 94.50 97 ARG A CA 1
ATOM 788 C C . ARG A 1 97 ? 2.731 -3.026 14.648 1.00 94.50 97 ARG A C 1
ATOM 790 O O . ARG A 1 97 ? 1.782 -3.455 15.304 1.00 94.50 97 ARG A O 1
ATOM 797 N N . ARG A 1 98 ? 2.831 -1.737 14.302 1.00 95.38 98 ARG A N 1
ATOM 798 C CA . ARG A 1 98 ? 1.807 -0.727 14.620 1.00 95.38 98 ARG A CA 1
ATOM 799 C C . ARG A 1 98 ? 0.472 -1.067 13.957 1.00 95.38 98 ARG A C 1
ATOM 801 O O . ARG A 1 98 ? -0.549 -1.057 14.642 1.00 95.38 98 ARG A O 1
ATOM 808 N N . LEU A 1 99 ? 0.482 -1.426 12.671 1.00 95.06 99 LEU A N 1
ATOM 809 C CA . LEU A 1 99 ? -0.717 -1.856 11.943 1.00 95.06 99 LEU A CA 1
ATOM 810 C C . LEU A 1 99 ? -1.329 -3.114 12.561 1.00 95.06 99 LEU A C 1
ATOM 812 O O . LEU A 1 99 ? -2.519 -3.129 12.865 1.00 95.06 99 LEU A O 1
ATOM 816 N N . GLN A 1 100 ? -0.508 -4.133 12.825 1.00 93.75 100 GLN A N 1
ATOM 817 C CA . GLN A 1 100 ? -0.959 -5.379 13.440 1.00 93.75 100 GLN A CA 1
ATOM 818 C C . GLN A 1 100 ? -1.628 -5.138 14.797 1.00 93.75 100 GLN A C 1
ATOM 820 O O . GLN A 1 100 ? -2.725 -5.639 15.042 1.00 93.75 100 GLN A O 1
ATOM 825 N N . LYS A 1 101 ? -0.999 -4.337 15.666 1.00 93.31 101 LYS A N 1
ATOM 826 C CA . LYS A 1 101 ? -1.554 -3.983 16.977 1.00 93.31 101 LYS A CA 1
ATOM 827 C C . LYS A 1 101 ? -2.892 -3.260 16.831 1.00 93.31 101 LYS A C 1
ATOM 829 O O . LYS A 1 101 ? -3.839 -3.587 17.541 1.00 93.31 101 LYS A O 1
ATOM 834 N N . GLN A 1 102 ? -2.980 -2.306 15.903 1.00 93.81 102 GLN A N 1
ATOM 835 C CA . GLN A 1 102 ? -4.207 -1.548 15.668 1.00 93.81 102 GLN A CA 1
ATOM 836 C C . GLN A 1 102 ? -5.352 -2.448 15.184 1.00 93.81 102 GLN A C 1
ATOM 838 O O . GLN A 1 102 ? -6.474 -2.320 15.674 1.00 93.81 102 GLN A O 1
ATOM 843 N N . ILE A 1 103 ? -5.067 -3.376 14.267 1.00 93.19 103 ILE A N 1
ATOM 844 C CA . ILE A 1 103 ? -6.036 -4.354 13.756 1.00 93.19 103 ILE A CA 1
ATOM 845 C C . ILE A 1 103 ? -6.519 -5.266 14.891 1.00 93.19 103 ILE A C 1
ATOM 847 O O . ILE A 1 103 ? -7.723 -5.401 15.100 1.00 93.19 103 ILE A O 1
ATOM 851 N N . GLN A 1 104 ? -5.600 -5.838 15.676 1.00 91.25 104 GLN A N 1
ATOM 852 C CA . GLN A 1 104 ? -5.937 -6.730 16.793 1.00 91.25 104 GLN A CA 1
ATOM 853 C C . GLN A 1 104 ? -6.808 -6.040 17.849 1.00 91.25 104 GLN A C 1
ATOM 855 O O . GLN A 1 104 ? -7.794 -6.612 18.307 1.00 91.25 104 GLN A O 1
ATOM 860 N N . GLN A 1 105 ? -6.489 -4.793 18.202 1.00 91.69 105 GLN A N 1
ATOM 861 C CA . GLN A 1 105 ? -7.279 -4.018 19.162 1.00 91.69 105 GLN A CA 1
ATOM 862 C C . GLN A 1 105 ? -8.722 -3.794 18.702 1.00 91.69 105 GLN A C 1
ATOM 864 O O . GLN A 1 105 ? -9.631 -3.779 19.528 1.00 91.69 105 GLN A O 1
ATOM 869 N N . LEU A 1 106 ? -8.938 -3.606 17.398 1.00 91.19 106 LEU A N 1
ATOM 870 C CA . LEU A 1 106 ? -10.263 -3.338 16.841 1.00 91.19 106 LEU A CA 1
ATOM 871 C C . LEU A 1 106 ? -11.062 -4.609 16.552 1.00 91.19 106 LEU A C 1
ATOM 873 O O . LEU A 1 106 ? -12.285 -4.589 16.668 1.00 91.19 106 LEU A O 1
ATOM 877 N N . ARG A 1 107 ? -10.386 -5.710 16.214 1.00 85.12 107 ARG A N 1
ATOM 878 C CA . ARG A 1 107 ? -11.018 -7.016 16.001 1.00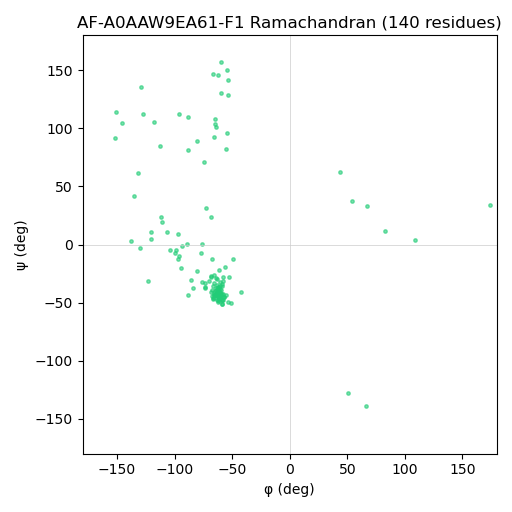 85.12 107 ARG A CA 1
ATOM 879 C C . ARG A 1 107 ? -11.314 -7.787 17.293 1.00 85.12 107 ARG A C 1
ATOM 881 O O . ARG A 1 107 ? -12.179 -8.661 17.278 1.00 85.12 107 ARG A O 1
ATOM 888 N N . GLY A 1 108 ? -10.617 -7.503 18.395 1.00 79.94 108 GLY A N 1
ATOM 889 C CA . GLY A 1 108 ? -10.733 -8.277 19.637 1.00 79.94 108 GLY A CA 1
ATOM 890 C C . GLY A 1 108 ? -10.210 -9.713 19.472 1.00 79.94 108 GLY A C 1
ATOM 891 O O . GLY A 1 108 ? -9.212 -9.931 18.791 1.00 79.94 108 GLY A O 1
ATOM 892 N N . ASN A 1 109 ? -10.898 -10.709 20.048 1.00 65.12 109 ASN A N 1
ATOM 893 C CA . ASN A 1 109 ? -10.553 -12.144 19.954 1.00 65.12 109 ASN A CA 1
ATOM 894 C C . ASN A 1 109 ? -10.841 -12.769 18.570 1.00 65.12 109 ASN A C 1
ATOM 896 O O . ASN A 1 109 ? -11.216 -13.939 18.470 1.00 65.12 109 ASN A O 1
ATOM 900 N N . ALA A 1 110 ? -10.735 -12.002 17.486 1.00 62.47 110 ALA A N 1
ATOM 901 C CA . ALA A 1 110 ? -10.952 -12.550 16.157 1.00 62.47 110 ALA A CA 1
ATOM 902 C C . ALA A 1 110 ? -9.864 -13.568 15.805 1.00 62.47 110 ALA A C 1
ATOM 904 O O . ALA A 1 110 ? -8.698 -13.422 16.180 1.00 62.47 110 ALA A O 1
ATOM 905 N N . LYS A 1 111 ? -10.256 -14.593 15.041 1.00 64.31 111 LYS A N 1
ATOM 906 C CA . LYS A 1 111 ? -9.321 -15.578 14.496 1.00 64.31 111 LYS A CA 1
ATOM 907 C C . LYS A 1 111 ? -8.201 -14.859 13.723 1.00 64.31 111 LYS A C 1
ATOM 909 O O . LYS A 1 111 ? -8.490 -13.867 13.046 1.00 64.31 111 LYS A O 1
ATOM 914 N N . PRO A 1 112 ? -6.946 -15.333 13.822 1.00 64.31 112 PRO A N 1
ATOM 915 C CA . PRO A 1 112 ? -5.831 -14.753 13.083 1.00 64.31 112 PRO A CA 1
ATOM 916 C C . PRO A 1 112 ? -6.138 -14.716 11.584 1.00 64.31 112 PRO A C 1
ATOM 918 O O . PRO A 1 112 ? -6.881 -15.555 11.075 1.00 64.31 112 PRO A O 1
ATOM 921 N N . ILE A 1 113 ? -5.574 -13.731 10.884 1.00 63.47 113 ILE A N 1
ATOM 922 C CA . ILE A 1 113 ? -5.769 -13.585 9.442 1.00 63.47 113 ILE A CA 1
ATOM 923 C C . ILE A 1 113 ? -5.146 -14.801 8.749 1.00 63.47 113 ILE A C 1
ATOM 925 O O . ILE A 1 113 ? -3.925 -14.942 8.696 1.00 63.47 113 ILE A O 1
ATOM 929 N N . VAL A 1 114 ? -5.993 -15.690 8.235 1.00 64.44 114 VAL A N 1
ATOM 930 C CA . VAL A 1 114 ? -5.572 -16.844 7.445 1.00 64.44 114 VAL A CA 1
ATOM 931 C C . VAL A 1 114 ? -5.491 -16.400 5.984 1.00 64.44 114 VAL A C 1
ATOM 933 O O . VAL A 1 114 ? -6.513 -16.122 5.365 1.00 64.44 114 VAL A O 1
ATOM 936 N N . LEU A 1 115 ? -4.272 -16.298 5.440 1.00 61.50 115 LEU A N 1
ATOM 937 C CA . LEU A 1 115 ? -4.040 -15.917 4.034 1.00 61.50 115 LEU A CA 1
ATOM 938 C C . LEU A 1 115 ? -4.616 -16.946 3.057 1.00 61.50 115 LEU A C 1
ATOM 940 O O . LEU A 1 115 ? -5.121 -16.603 1.992 1.00 61.50 115 LEU A O 1
ATOM 944 N N . PHE A 1 116 ? -4.512 -18.216 3.431 1.00 62.00 116 PHE A N 1
ATOM 945 C CA . PHE A 1 116 ? -5.031 -19.340 2.682 1.00 62.00 116 PHE A CA 1
ATOM 946 C C . PHE A 1 116 ? -5.380 -20.445 3.670 1.00 62.00 116 PHE A C 1
ATOM 948 O O . PHE A 1 116 ? -4.505 -20.998 4.335 1.00 62.00 116 PHE A O 1
ATOM 955 N N . GLU A 1 117 ? -6.667 -20.745 3.784 1.00 65.12 117 GLU A N 1
ATOM 956 C CA . GLU A 1 117 ? -7.131 -21.944 4.462 1.00 65.12 117 GLU A CA 1
ATOM 957 C C . GLU A 1 117 ? -7.359 -22.979 3.369 1.00 65.12 117 GLU A C 1
ATOM 959 O O . GLU A 1 117 ? -8.225 -22.806 2.507 1.00 65.12 117 GLU A O 1
ATOM 964 N N . LYS A 1 118 ? -6.541 -24.036 3.352 1.00 60.69 118 LYS A N 1
ATOM 965 C CA . LYS A 1 118 ? -6.797 -25.183 2.485 1.00 60.69 118 LYS A CA 1
ATOM 966 C C . LYS A 1 118 ? -8.085 -25.827 2.987 1.00 60.69 118 LYS A C 1
ATOM 968 O O . LYS A 1 118 ? -8.044 -26.629 3.911 1.00 60.69 118 LYS A O 1
ATOM 973 N N . GLY A 1 119 ? -9.215 -25.419 2.414 1.00 57.34 119 GLY A N 1
ATOM 974 C CA . GLY A 1 119 ? -10.517 -25.965 2.767 1.00 57.34 119 GLY A CA 1
ATOM 975 C C . GLY A 1 119 ? -10.481 -27.482 2.642 1.00 57.34 119 GLY A C 1
ATOM 976 O O . GLY A 1 119 ? -10.043 -28.010 1.615 1.00 57.34 119 GLY A O 1
ATOM 977 N N . ASP A 1 120 ? -10.911 -28.170 3.694 1.00 59.53 120 ASP A N 1
ATOM 978 C CA . ASP A 1 120 ? -11.051 -29.617 3.677 1.00 59.53 120 ASP A CA 1
ATOM 979 C C . ASP A 1 120 ? -12.134 -29.963 2.643 1.00 59.53 120 ASP A C 1
ATOM 981 O O . ASP A 1 120 ? -13.326 -29.745 2.832 1.00 59.53 120 ASP A O 1
ATOM 985 N N . ASN A 1 121 ? -11.674 -30.381 1.466 1.00 52.47 121 ASN A N 1
ATOM 986 C CA . ASN A 1 121 ? -12.432 -31.018 0.398 1.00 52.47 121 ASN A CA 1
ATOM 987 C C . ASN A 1 121 ? -13.818 -30.421 0.053 1.00 52.47 121 ASN A C 1
ATOM 989 O O . ASN A 1 121 ? -14.831 -31.118 0.072 1.00 52.47 121 ASN A O 1
ATOM 993 N N . GLN A 1 122 ? -13.870 -29.165 -0.401 1.00 52.66 122 GLN A N 1
ATOM 994 C CA . GLN A 1 122 ? -14.922 -28.742 -1.332 1.00 52.66 122 GLN A CA 1
ATOM 995 C C . GLN A 1 122 ? -14.301 -28.082 -2.555 1.00 52.66 122 GLN A C 1
ATOM 997 O O . GLN A 1 122 ? -13.708 -27.008 -2.495 1.00 52.66 122 GLN A O 1
ATOM 1002 N N . GLN A 1 123 ? -14.441 -28.771 -3.687 1.00 49.84 123 GLN A N 1
ATOM 1003 C CA . GLN A 1 123 ? -14.114 -28.306 -5.026 1.00 49.84 123 GLN A CA 1
ATOM 1004 C C . GLN A 1 123 ? -14.850 -26.993 -5.344 1.00 49.84 123 GLN A C 1
ATOM 1006 O O . GLN A 1 123 ? -15.856 -26.994 -6.053 1.00 49.84 123 GLN A O 1
ATOM 1011 N N . SER A 1 124 ? -14.325 -25.850 -4.909 1.00 51.50 124 SER A N 1
ATOM 1012 C CA . SER A 1 124 ? -14.670 -24.555 -5.500 1.00 51.50 124 SER A CA 1
ATOM 1013 C C . SER A 1 124 ? -13.979 -24.443 -6.855 1.00 51.50 124 SER A C 1
ATOM 1015 O O . SER A 1 124 ? -13.025 -23.700 -7.062 1.00 51.50 124 SER A O 1
ATOM 1017 N N . ARG A 1 125 ? -14.467 -25.233 -7.816 1.00 50.75 125 ARG A N 1
ATOM 1018 C CA . ARG A 1 125 ? -14.234 -24.979 -9.234 1.00 50.75 125 ARG A CA 1
ATOM 1019 C C . ARG A 1 125 ? -14.934 -23.662 -9.550 1.00 50.75 125 ARG A C 1
ATOM 1021 O O . ARG A 1 125 ? -16.157 -23.640 -9.674 1.00 50.75 125 ARG A O 1
ATOM 1028 N N . TYR A 1 126 ? -14.181 -22.574 -9.692 1.00 52.56 126 TYR A N 1
ATOM 1029 C CA . TYR A 1 126 ? -14.678 -21.349 -10.316 1.00 52.56 126 TYR A CA 1
ATOM 1030 C C . TYR A 1 126 ? -15.219 -21.708 -11.713 1.00 52.56 126 TYR A C 1
ATOM 1032 O O . TYR A 1 126 ? -14.467 -21.863 -12.672 1.00 52.56 126 TYR A O 1
ATOM 1040 N N . ARG A 1 127 ? -16.535 -21.927 -11.838 1.00 54.75 127 ARG A N 1
ATOM 1041 C CA . ARG A 1 127 ? -17.184 -22.238 -13.120 1.00 54.75 127 ARG A CA 1
ATOM 1042 C C . ARG A 1 127 ? -17.399 -20.932 -13.871 1.00 54.75 127 ARG A C 1
ATOM 1044 O O . ARG A 1 127 ? -18.467 -20.331 -13.783 1.00 54.75 127 ARG A O 1
ATOM 1051 N N . LEU A 1 128 ? -16.408 -20.527 -14.659 1.00 57.44 128 LEU A N 1
ATOM 1052 C CA . LEU A 1 128 ? -16.464 -19.358 -15.547 1.00 57.44 128 LEU A CA 1
ATOM 1053 C C . LEU A 1 128 ? -17.439 -19.517 -16.743 1.00 57.44 128 LEU A C 1
ATOM 1055 O O . LEU A 1 128 ? -17.297 -18.863 -17.766 1.00 57.44 128 LEU A O 1
ATOM 1059 N N . GLY A 1 129 ? -18.445 -20.390 -16.641 1.00 57.94 129 GLY A N 1
ATOM 1060 C CA . GLY A 1 129 ? -19.252 -20.853 -17.774 1.00 57.94 129 GLY A CA 1
ATOM 1061 C C . GLY A 1 129 ? -20.678 -20.309 -17.862 1.00 57.94 129 GLY A C 1
ATOM 1062 O O . GLY A 1 129 ? -21.460 -20.855 -18.628 1.00 57.94 129 GLY A O 1
ATOM 1063 N N . LYS A 1 130 ? -21.077 -19.298 -17.077 1.00 54.53 130 LYS A N 1
ATOM 1064 C CA . LYS A 1 130 ? -22.480 -18.816 -17.081 1.00 54.53 130 LYS A CA 1
ATOM 1065 C C . LYS A 1 130 ? -22.682 -17.344 -17.450 1.00 54.53 130 LYS A C 1
ATOM 1067 O O . LYS A 1 130 ? -23.787 -16.836 -17.302 1.00 54.53 130 LYS A O 1
ATOM 1072 N N . ARG A 1 131 ? -21.649 -16.654 -17.950 1.00 55.25 131 ARG A N 1
ATOM 1073 C CA . ARG A 1 131 ? -21.769 -15.259 -18.430 1.00 55.25 131 ARG A CA 1
ATOM 1074 C C . ARG A 1 131 ? -21.399 -15.036 -19.899 1.00 55.25 131 ARG A C 1
ATOM 1076 O O . ARG A 1 131 ? -21.492 -13.910 -20.368 1.00 55.25 131 ARG A O 1
ATOM 1083 N N . LEU A 1 132 ? -21.091 -16.092 -20.648 1.00 57.03 132 LEU A N 1
ATOM 1084 C CA . LEU A 1 132 ? -21.091 -16.041 -22.110 1.00 57.03 132 LEU A CA 1
ATOM 1085 C C . LEU A 1 132 ? -22.504 -16.388 -22.586 1.00 57.03 132 LEU A C 1
ATOM 1087 O O . LEU A 1 132 ? -22.820 -17.537 -22.877 1.00 57.03 132 LEU A O 1
ATOM 1091 N N . GLY A 1 133 ? -23.401 -15.401 -22.570 1.00 58.62 133 GLY A N 1
ATOM 1092 C CA . GLY A 1 133 ? -24.685 -15.543 -23.252 1.00 58.62 133 GLY A CA 1
ATOM 1093 C C . GLY A 1 133 ? -24.444 -15.720 -24.753 1.00 58.62 133 GLY A C 1
ATOM 1094 O O . GLY A 1 133 ? -23.532 -15.097 -25.294 1.00 58.62 133 GLY A O 1
ATOM 1095 N N . ALA A 1 134 ? -25.278 -16.516 -25.429 1.00 58.00 134 ALA A N 1
ATOM 1096 C CA . ALA A 1 134 ? -25.191 -16.847 -26.863 1.00 58.00 134 ALA A CA 1
ATOM 1097 C C . ALA A 1 134 ? -25.029 -15.638 -27.818 1.00 58.00 134 ALA A C 1
ATOM 1099 O O . ALA A 1 134 ? -24.665 -15.798 -28.977 1.00 58.00 134 ALA A O 1
ATOM 1100 N N . ARG A 1 135 ? -25.232 -14.417 -27.312 1.00 56.09 135 ARG A N 1
ATOM 1101 C CA . ARG A 1 135 ? -24.995 -13.138 -27.990 1.00 56.09 135 ARG A CA 1
ATOM 1102 C C . ARG A 1 135 ? -23.527 -12.915 -28.390 1.00 56.09 135 ARG A C 1
ATOM 1104 O O . ARG A 1 135 ? -23.285 -12.143 -29.305 1.00 56.09 135 ARG A O 1
ATOM 1111 N N . TYR A 1 136 ? -22.571 -13.597 -27.752 1.00 57.53 136 TYR A N 1
ATOM 1112 C CA . TYR A 1 136 ? -21.139 -13.497 -28.081 1.00 57.53 136 TYR A CA 1
ATOM 1113 C C . TYR A 1 136 ? -20.639 -14.563 -29.075 1.00 57.53 136 TYR A C 1
ATOM 1115 O O . TYR A 1 136 ? -19.469 -14.534 -29.432 1.00 57.53 136 TYR A O 1
ATOM 1123 N N . ILE A 1 137 ? -21.494 -15.492 -29.532 1.00 58.81 137 ILE A N 1
ATOM 1124 C CA . ILE A 1 137 ? -21.106 -16.566 -30.474 1.00 58.81 137 ILE A CA 1
ATOM 1125 C C . ILE A 1 137 ? -21.500 -16.235 -31.933 1.00 58.81 137 ILE A C 1
ATOM 1127 O O . ILE A 1 137 ? -21.067 -16.916 -32.852 1.00 58.81 137 ILE A O 1
ATOM 1131 N N . LEU A 1 138 ? -22.250 -15.153 -32.186 1.00 56.62 138 LEU A N 1
ATOM 1132 C CA . LEU A 1 138 ? -22.731 -14.789 -33.534 1.00 56.62 138 LEU A CA 1
ATOM 1133 C C . LEU A 1 138 ? -22.111 -13.513 -34.130 1.00 56.62 138 LEU A C 1
ATOM 1135 O O . LEU A 1 138 ? -22.699 -12.906 -35.019 1.00 56.62 138 LEU A O 1
ATOM 1139 N N . ILE A 1 139 ? -20.918 -13.106 -33.694 1.00 57.41 139 ILE A N 1
ATOM 1140 C CA . ILE A 1 139 ? -20.130 -12.096 -34.420 1.00 57.41 139 ILE A CA 1
ATOM 1141 C C . ILE A 1 139 ? -18.890 -12.798 -34.960 1.00 57.41 139 ILE A C 1
ATOM 1143 O O . ILE A 1 139 ? -17.854 -12.847 -34.304 1.00 57.41 139 ILE A O 1
ATOM 1147 N N . GLY A 1 140 ? -19.037 -13.422 -36.126 1.00 53.97 140 GLY A N 1
ATOM 1148 C CA . GLY A 1 140 ? -17.941 -14.160 -36.744 1.00 53.97 140 GLY A CA 1
ATOM 1149 C C . GLY A 1 140 ? -18.289 -14.935 -38.009 1.00 53.97 140 GLY A C 1
ATOM 1150 O O . GLY A 1 140 ? -17.715 -15.994 -38.202 1.00 53.97 140 GLY A O 1
ATOM 1151 N N . THR A 1 141 ? -19.203 -14.440 -38.851 1.00 45.19 141 THR A N 1
ATOM 1152 C CA . THR A 1 141 ? -19.283 -14.829 -40.273 1.00 45.19 141 THR A CA 1
ATOM 1153 C C . THR A 1 141 ? -19.875 -13.680 -41.093 1.00 45.19 141 THR A C 1
ATOM 1155 O O . THR A 1 141 ? -21.096 -13.577 -41.226 1.00 45.19 141 THR A O 1
ATOM 1158 N N . ALA A 1 142 ? -19.005 -12.818 -41.612 1.00 39.56 142 ALA A N 1
ATOM 1159 C CA . ALA A 1 142 ? -19.162 -12.102 -42.877 1.00 39.56 142 ALA A CA 1
ATOM 1160 C C . ALA A 1 142 ? -17.769 -11.654 -43.329 1.00 39.56 142 ALA A C 1
ATOM 1162 O O . ALA A 1 142 ? -17.072 -11.040 -42.490 1.00 39.56 142 ALA A O 1
#

Nearest PDB structures (foldseek):
  4v3i-assembly1_A  TM=9.545E-01  e=4.007E-06  Vibrio cholerae
  7thw-assembly3_C  TM=9.101E-01  e=1.350E-03  Yersinia pestis CO92
  7thw-assembly2_B  TM=9.022E-01  e=2.046E-03  Yersinia pestis CO92
  8ah2-assembly1_A-2  TM=3.514E-01  e=7.149E+00  Homo sapiens

Solvent-accessible surface area (backbone atoms only — not comparable to full-atom values): 8868 Å² total; per-residue (Å²): 117,67,67,60,55,52,48,51,51,50,52,24,40,48,49,45,54,51,41,55,75,71,47,39,42,81,77,72,43,40,77,85,69,23,53,31,35,72,77,66,74,39,94,76,50,43,58,56,53,56,57,47,49,59,56,42,63,74,46,43,86,82,37,43,73,59,53,51,52,51,52,50,44,44,72,74,64,52,50,52,62,55,72,80,42,94,81,41,60,64,59,52,53,49,51,52,50,53,52,50,52,55,50,44,70,75,58,53,95,56,79,77,90,70,93,72,74,85,69,86,86,67,90,80,67,82,73,86,77,83,76,79,55,75,81,76,75,76,80,82,86,133

Radius of gyration: 19.28 Å; Cα contacts (8 Å, |Δi|>4): 81; chains: 1; bounding box: 44×40×63 Å

Secondary structure (DSSP, 8-state):
-HHHHHHHHHHHHHHHHHHHHTTHHHHH-GGGG-HHHHHHS-S--TTHHHHHHHHHTTSTTTSHHHHHHHHHHHHTT--GGGGG-TT-HHHHHHHHHHHHHHHHHHH-SPPP--S----SS--------SS--GGGSSS---

Mean predicted aligned error: 11.13 Å

Sequence (142 aa):
PGAIVSFRYVLCTFIDETALGLGWDQDNGWVKQSLLVHFHNESWGGEKVFVLIERLLGEPKRYLDLIEFIYLCLCLGYRGRYKVSAGQNDEFNHLLRRLQKQIQQLRGNAKPIVLFEKGDNQQSRYRLGKRLGARYILIGTA

pLDDT: mean 82.0, std 15.94, range [39.56, 96.38]

Organism: Klebsiella aerogenes (NCBI:txid548)